Protein AF-A0AAW9I9M2-F1 (afdb_monomer)

Nearest PDB structures (foldseek):
  7rj5-assembly1_D  TM=4.625E-01  e=5.401E+00  Escherichia coli
  3q5m-assembly1_A  TM=5.821E-01  e=8.802E+00  Escherichia coli K-12

Secondary structure (DSSP, 8-state):
---HHHHHHHHGGGGEEEEEE-TTSS--BTTBPPPTT-EEEEEEHHHHHHHHHTS-HHHHT-HHHHHHHHHHHHHH-TT-TTHHHHHHHHHHHHHHHT--HHHHHHHHHHHHHHTT----

Organism: Clostridium perfringens (NCBI:txid1502)

Foldseek 3Di:
DCDPVLVVLVVVCVQKDWDWAAQPDPDDQVQDGADNVTDTFIAGPVLCVVLVVVVVVVPSPPLVRSLVRLLSCCVNPVPDPCNVVSVSSNVSVCVPVVDDSVVVVVVVVVVCVVVVVDDD

Mean predicted aligned error: 8.93 Å

Sequence (120 aa):
MKFKIDKYLLKKTEELAFITVKKDGDFHLEGYEIPKEGLNVPIKNEVLVKGIKEKTAQEGLNSMSIADAMIYIIGIDPEFKYNPEYKKFLSSIEKKVNFNVRSYAGYMSRKYFELGEYTD

Structure (mmCIF, N/CA/C/O backbone):
data_AF-A0AAW9I9M2-F1
#
_entry.id   AF-A0AAW9I9M2-F1
#
loop_
_atom_site.group_PDB
_atom_site.id
_atom_site.type_symbol
_atom_site.label_atom_id
_atom_site.label_alt_id
_atom_site.label_comp_id
_atom_site.label_asym_id
_atom_site.label_entity_id
_atom_site.label_seq_id
_atom_site.pdbx_PDB_ins_code
_atom_site.Cartn_x
_atom_site.Cartn_y
_atom_site.Cartn_z
_atom_site.occupancy
_atom_site.B_iso_or_equiv
_atom_site.auth_seq_id
_atom_site.auth_comp_id
_atom_site.auth_asym_id
_atom_site.auth_atom_id
_atom_site.pdbx_PDB_model_num
ATOM 1 N N . MET A 1 1 ? 3.443 -16.622 -15.530 1.00 44.88 1 MET A N 1
ATOM 2 C CA . MET A 1 1 ? 4.821 -16.356 -16.010 1.00 44.88 1 MET A CA 1
ATOM 3 C C . MET A 1 1 ? 5.447 -15.388 -15.027 1.00 44.88 1 MET A C 1
ATOM 5 O O . MET A 1 1 ? 4.823 -14.368 -14.798 1.00 44.88 1 MET A O 1
ATOM 9 N N . LYS A 1 2 ? 6.604 -15.708 -14.429 1.00 55.94 2 LYS A N 1
ATOM 10 C CA . LYS A 1 2 ? 7.379 -14.729 -13.649 1.00 55.94 2 LYS A CA 1
ATOM 11 C C . LYS A 1 2 ? 8.287 -13.977 -14.616 1.00 55.94 2 LYS A C 1
ATOM 13 O O . LYS A 1 2 ? 9.294 -14.525 -15.066 1.00 55.94 2 LYS A O 1
ATOM 18 N N . PHE A 1 3 ? 7.884 -12.782 -15.016 1.00 67.94 3 PHE A N 1
ATOM 19 C CA . PHE A 1 3 ? 8.680 -11.919 -15.878 1.00 67.94 3 PHE A CA 1
ATOM 20 C C . PHE A 1 3 ? 9.863 -11.343 -15.084 1.00 67.94 3 PHE A C 1
ATOM 22 O O . PHE A 1 3 ? 9.820 -11.231 -13.860 1.00 67.94 3 PHE A O 1
ATOM 29 N N . LYS A 1 4 ? 10.952 -10.957 -15.767 1.00 68.50 4 LYS A N 1
ATOM 30 C CA . LYS A 1 4 ? 12.108 -10.311 -15.105 1.00 68.50 4 LYS A CA 1
ATOM 31 C C . LYS A 1 4 ? 11.708 -9.024 -14.370 1.00 68.50 4 LYS A C 1
ATOM 33 O O . LYS A 1 4 ? 12.328 -8.692 -13.362 1.00 68.50 4 LYS A O 1
ATOM 38 N N . ILE A 1 5 ? 10.662 -8.352 -14.856 1.00 72.44 5 ILE A N 1
ATOM 39 C CA . ILE A 1 5 ? 10.113 -7.140 -14.251 1.00 72.44 5 ILE A CA 1
ATOM 40 C C . ILE A 1 5 ? 9.473 -7.414 -12.887 1.00 72.44 5 ILE A C 1
ATOM 42 O O . ILE A 1 5 ? 9.651 -6.613 -11.980 1.00 72.44 5 ILE A O 1
ATOM 46 N N . ASP A 1 6 ? 8.864 -8.584 -12.678 1.00 70.62 6 ASP A N 1
ATOM 47 C CA . ASP A 1 6 ? 8.226 -8.941 -11.403 1.00 70.62 6 ASP A CA 1
ATOM 48 C C . ASP A 1 6 ? 9.251 -8.961 -10.265 1.00 70.62 6 ASP A C 1
ATOM 50 O O . ASP A 1 6 ? 8.993 -8.473 -9.170 1.00 70.62 6 ASP A O 1
ATOM 54 N N . LYS A 1 7 ? 10.466 -9.465 -10.532 1.00 74.44 7 LYS A N 1
ATOM 55 C CA . LYS A 1 7 ? 11.564 -9.467 -9.552 1.00 74.44 7 LYS A CA 1
ATOM 56 C C . LYS A 1 7 ? 12.023 -8.049 -9.199 1.00 74.44 7 LYS A C 1
ATOM 58 O O . LYS A 1 7 ? 12.485 -7.826 -8.085 1.00 74.44 7 LYS A O 1
ATOM 63 N N . TYR A 1 8 ? 11.936 -7.116 -10.143 1.00 75.75 8 TYR A N 1
ATOM 64 C CA . TYR A 1 8 ? 12.272 -5.713 -9.919 1.00 75.75 8 TYR A CA 1
ATOM 65 C C . TYR A 1 8 ? 11.164 -4.994 -9.142 1.00 75.75 8 TYR A C 1
ATOM 67 O O . TYR A 1 8 ? 11.448 -4.334 -8.147 1.00 75.75 8 TYR A O 1
ATOM 75 N N . LEU A 1 9 ? 9.903 -5.198 -9.529 1.00 76.75 9 LEU A N 1
ATOM 76 C CA . LEU A 1 9 ? 8.738 -4.662 -8.825 1.00 76.75 9 LEU A CA 1
ATOM 77 C C . LEU A 1 9 ? 8.688 -5.164 -7.379 1.00 76.75 9 LEU A C 1
ATOM 79 O O . LEU A 1 9 ? 8.493 -4.372 -6.465 1.00 76.75 9 LEU A O 1
ATOM 83 N N . LEU A 1 10 ? 8.975 -6.446 -7.143 1.00 79.19 10 LEU A N 1
ATOM 84 C CA . LEU A 1 10 ? 9.048 -7.013 -5.795 1.00 79.19 10 LEU A CA 1
ATOM 85 C C . LEU A 1 10 ? 10.072 -6.303 -4.900 1.00 79.19 10 LEU A C 1
ATOM 87 O O . LEU A 1 10 ? 9.808 -6.150 -3.713 1.00 79.19 10 LEU A O 1
ATOM 91 N N . LYS A 1 11 ? 11.196 -5.803 -5.430 1.00 80.56 11 LYS A N 1
ATOM 92 C CA . LYS A 1 11 ? 12.153 -5.025 -4.620 1.00 80.56 11 LYS A CA 1
ATOM 93 C C . LYS A 1 11 ? 11.560 -3.715 -4.110 1.00 80.56 11 LYS A C 1
ATOM 95 O O . LYS A 1 11 ? 11.887 -3.296 -3.009 1.00 80.56 11 LYS A O 1
ATOM 100 N N . LYS A 1 12 ? 10.637 -3.100 -4.855 1.00 78.12 12 LYS A N 1
ATOM 101 C CA . LYS A 1 12 ? 9.930 -1.890 -4.406 1.00 78.12 12 LYS A CA 1
ATOM 102 C C . LYS A 1 12 ? 9.023 -2.148 -3.195 1.00 78.12 12 LYS A C 1
ATOM 104 O O . LYS A 1 12 ? 8.626 -1.202 -2.523 1.00 78.12 12 LYS A O 1
ATOM 109 N N . THR A 1 13 ? 8.728 -3.410 -2.863 1.00 78.94 13 THR A N 1
ATOM 110 C CA . THR A 1 13 ? 8.039 -3.741 -1.604 1.00 78.94 13 THR A CA 1
ATOM 111 C C . THR A 1 13 ? 8.912 -3.531 -0.364 1.00 78.94 13 THR A C 1
ATOM 113 O O . THR A 1 13 ? 8.358 -3.354 0.714 1.00 78.94 13 THR A O 1
ATOM 116 N N . GLU A 1 14 ? 10.245 -3.474 -0.494 1.00 80.44 14 GLU A N 1
ATOM 117 C CA . GLU A 1 14 ? 11.165 -3.195 0.627 1.00 80.44 14 GLU A CA 1
ATOM 118 C C . GLU A 1 14 ? 10.975 -1.774 1.199 1.00 80.44 14 GLU A C 1
ATOM 120 O O . GLU A 1 14 ? 11.305 -1.502 2.354 1.00 80.44 14 GLU A O 1
ATOM 125 N N . GLU A 1 15 ? 10.382 -0.869 0.417 1.00 79.88 15 GLU A N 1
ATOM 126 C CA . GLU A 1 15 ? 10.054 0.505 0.817 1.00 79.88 15 GLU A CA 1
ATOM 127 C C . GLU A 1 15 ? 8.720 0.610 1.581 1.00 79.88 15 GLU A C 1
ATOM 129 O O . GLU A 1 15 ? 8.324 1.699 2.020 1.00 79.88 15 GLU A O 1
ATOM 134 N N . LEU A 1 16 ? 8.018 -0.516 1.744 1.00 84.00 16 LEU A N 1
ATOM 135 C CA . LEU A 1 16 ? 6.756 -0.613 2.463 1.00 84.00 16 LEU A CA 1
ATOM 136 C C . LEU A 1 16 ? 6.954 -1.289 3.819 1.00 84.00 16 LEU A C 1
ATOM 138 O O . LEU A 1 16 ? 7.513 -2.380 3.926 1.00 84.00 16 LEU A O 1
ATOM 142 N N . ALA A 1 17 ? 6.383 -0.682 4.849 1.00 82.38 17 ALA A N 1
ATOM 143 C CA . ALA A 1 17 ? 6.117 -1.338 6.115 1.00 82.38 17 ALA A CA 1
ATOM 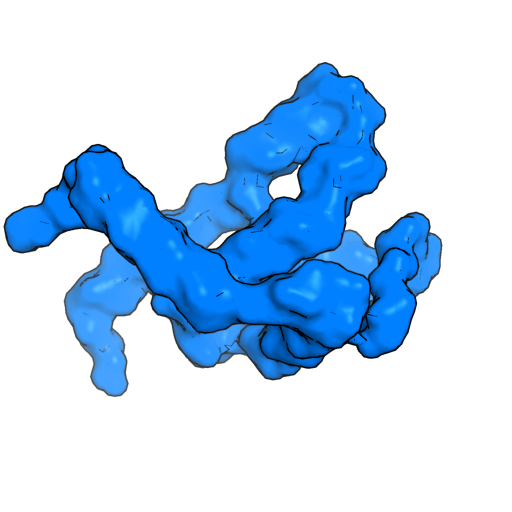144 C C . ALA A 1 17 ? 4.666 -1.826 6.138 1.00 82.38 17 ALA A C 1
ATOM 146 O O . ALA A 1 17 ? 3.780 -1.238 5.519 1.00 82.38 17 ALA A O 1
ATOM 147 N N . PHE A 1 18 ? 4.408 -2.892 6.889 1.00 83.12 18 PHE A N 1
ATOM 148 C CA . PHE A 1 18 ? 3.055 -3.365 7.155 1.00 83.12 18 PHE A CA 1
ATOM 149 C C . PHE A 1 18 ? 2.733 -3.151 8.625 1.00 83.12 18 PHE A C 1
ATOM 151 O O . PHE A 1 18 ? 3.518 -3.520 9.499 1.00 83.12 18 PHE A O 1
ATOM 158 N N . ILE A 1 19 ? 1.564 -2.577 8.889 1.00 79.25 19 ILE A N 1
ATOM 159 C CA . ILE A 1 19 ? 1.041 -2.397 10.241 1.00 79.25 19 ILE A CA 1
ATOM 160 C C . ILE A 1 19 ? -0.258 -3.180 10.381 1.00 79.25 19 ILE A C 1
ATOM 162 O O . ILE A 1 19 ? -1.078 -3.222 9.465 1.00 79.25 19 ILE A O 1
ATOM 166 N N . THR A 1 20 ? -0.453 -3.817 11.530 1.00 77.62 20 THR A N 1
ATOM 167 C CA . THR A 1 20 ? -1.694 -4.536 11.820 1.00 77.62 20 THR A CA 1
ATOM 168 C C . THR A 1 20 ? -2.693 -3.581 12.456 1.00 77.62 20 THR A C 1
ATOM 170 O O . THR A 1 20 ? -2.512 -3.146 13.594 1.00 77.62 20 THR A O 1
ATOM 173 N N . VAL A 1 21 ? -3.771 -3.282 11.739 1.00 74.06 21 VAL A N 1
ATOM 174 C CA . VAL A 1 21 ? -4.910 -2.530 12.265 1.00 74.06 21 VAL A CA 1
ATOM 175 C C . VAL A 1 21 ? -5.882 -3.527 12.884 1.00 74.06 21 VAL A C 1
ATOM 177 O O . VAL A 1 21 ? -6.433 -4.388 12.197 1.00 74.06 21 VAL A O 1
ATOM 180 N N . LYS A 1 22 ? -6.063 -3.445 14.203 1.00 71.62 22 LYS A N 1
ATOM 181 C CA . LYS A 1 22 ? -7.029 -4.271 14.939 1.00 71.62 22 LYS A CA 1
ATOM 182 C C . LYS A 1 22 ? -8.426 -3.659 14.847 1.00 71.62 22 LYS A C 1
ATOM 184 O O . LYS A 1 22 ? -8.556 -2.445 14.741 1.00 71.62 22 LYS A O 1
ATOM 189 N N . LYS A 1 23 ? -9.458 -4.503 14.943 1.00 64.06 23 LYS A N 1
ATOM 190 C CA . LYS A 1 23 ? -10.869 -4.082 14.926 1.00 64.06 23 LYS A CA 1
ATOM 191 C C . LYS A 1 23 ? -11.222 -3.102 16.057 1.00 64.06 23 LYS A C 1
ATOM 193 O O . LYS A 1 23 ? -12.030 -2.218 15.830 1.00 64.06 23 LYS A O 1
ATOM 198 N N . ASP A 1 24 ? -10.584 -3.233 17.221 1.00 59.41 24 ASP A N 1
ATOM 199 C CA . ASP A 1 24 ? -10.762 -2.330 18.373 1.00 59.41 24 ASP A CA 1
ATOM 200 C C . ASP A 1 24 ? -9.857 -1.080 18.327 1.00 59.41 24 ASP A C 1
ATOM 202 O O . ASP A 1 24 ? -9.692 -0.391 19.331 1.00 59.41 24 ASP A O 1
ATOM 206 N N . GLY A 1 25 ? -9.190 -0.818 17.199 1.00 60.78 25 GLY A N 1
ATOM 207 C CA . GLY A 1 25 ? -8.407 0.403 17.017 1.00 60.78 25 GLY A CA 1
ATOM 208 C C . GLY A 1 25 ? -9.285 1.602 16.652 1.00 60.78 25 GLY A C 1
ATOM 209 O O . GLY A 1 25 ? -10.369 1.439 16.110 1.00 60.78 25 GLY A O 1
ATOM 210 N N . ASP A 1 26 ? -8.763 2.816 16.841 1.00 53.97 26 ASP A N 1
ATOM 211 C CA . ASP A 1 26 ? -9.392 4.099 16.453 1.00 53.97 26 ASP A CA 1
ATOM 212 C C . ASP A 1 26 ? -9.627 4.275 14.932 1.00 53.97 26 ASP A C 1
ATOM 214 O O . ASP A 1 26 ? -10.020 5.338 14.453 1.00 53.97 26 ASP A O 1
ATOM 218 N N . PHE A 1 27 ? -9.361 3.244 14.128 1.00 60.28 27 PHE A N 1
ATOM 219 C CA . PHE A 1 27 ? -9.448 3.309 12.678 1.00 60.28 27 PHE A CA 1
ATOM 220 C C . PHE A 1 27 ? -10.856 2.934 12.202 1.00 60.28 27 PHE A C 1
ATOM 222 O O . PHE A 1 27 ? -11.143 1.781 11.880 1.00 60.28 27 PHE A O 1
ATOM 229 N N . HIS A 1 28 ? -11.738 3.930 12.134 1.00 56.59 28 HIS A N 1
ATOM 230 C CA . HIS A 1 28 ? -13.086 3.775 11.594 1.00 56.59 28 HIS A CA 1
ATOM 231 C C . HIS A 1 28 ? -13.191 4.360 10.183 1.00 56.59 28 HIS A C 1
ATOM 233 O O . HIS A 1 28 ? -13.163 5.575 9.989 1.00 56.59 28 HIS A O 1
ATOM 239 N N . LEU A 1 29 ? -13.371 3.489 9.187 1.00 62.56 29 LEU A N 1
ATOM 240 C CA . LEU A 1 29 ? -13.765 3.900 7.844 1.00 62.56 29 LEU A CA 1
ATOM 241 C C . LEU A 1 29 ? -15.251 3.589 7.645 1.00 62.56 29 LEU A C 1
ATOM 243 O O . LEU A 1 29 ? -15.658 2.431 7.607 1.00 62.56 29 LEU A O 1
ATOM 247 N N . GLU A 1 30 ? -16.076 4.627 7.519 1.00 55.75 30 GLU A N 1
ATOM 248 C CA . GLU A 1 30 ? -17.507 4.460 7.238 1.00 55.75 30 GLU A CA 1
ATOM 249 C C . GL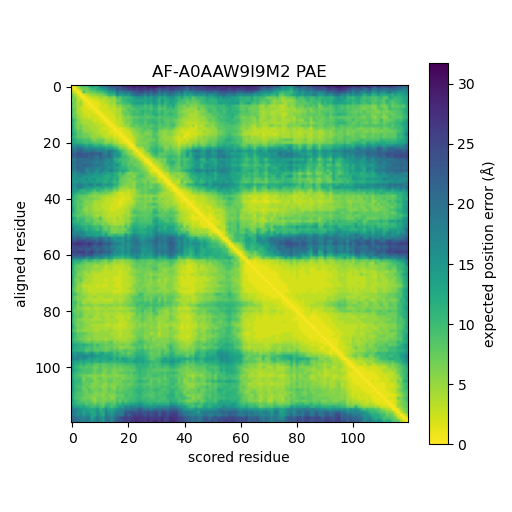U A 1 30 ? -17.716 3.624 5.966 1.00 55.75 30 GLU A C 1
ATOM 251 O O . GLU A 1 30 ? -17.229 3.973 4.889 1.00 55.75 30 GLU A O 1
ATOM 256 N N . GLY A 1 31 ? -18.431 2.504 6.097 1.00 60.22 31 GLY A N 1
ATOM 257 C CA . GLY A 1 31 ? -18.670 1.564 4.999 1.00 60.22 31 GLY A CA 1
ATOM 258 C C . GLY A 1 31 ? -17.586 0.496 4.805 1.00 60.22 31 GLY A C 1
ATOM 259 O O . GLY A 1 31 ? -17.622 -0.211 3.796 1.00 60.22 31 GLY A O 1
ATOM 260 N N . TYR A 1 32 ? -16.633 0.352 5.730 1.00 67.69 32 TYR A N 1
ATOM 261 C CA . TYR A 1 32 ? -15.693 -0.771 5.758 1.00 67.69 32 TYR A CA 1
ATOM 262 C C . TYR A 1 32 ? -15.492 -1.279 7.191 1.00 67.69 32 TYR A C 1
ATOM 264 O O . TYR A 1 32 ? -15.033 -0.548 8.064 1.00 67.69 32 TYR A O 1
ATOM 272 N N . GLU A 1 33 ? -15.816 -2.550 7.433 1.00 66.56 33 GLU A N 1
ATOM 273 C CA . GLU A 1 33 ? -15.538 -3.200 8.714 1.00 66.56 33 GLU A CA 1
ATOM 274 C C . GLU A 1 33 ? -14.218 -3.965 8.660 1.00 66.56 33 GLU A C 1
ATOM 276 O O . GLU A 1 33 ? -14.026 -4.841 7.816 1.00 66.56 33 GLU A O 1
ATOM 281 N N . ILE A 1 34 ? -13.329 -3.678 9.613 1.00 70.88 34 ILE A N 1
ATOM 282 C CA . ILE A 1 34 ? -12.084 -4.428 9.777 1.00 70.88 34 ILE A CA 1
ATOM 283 C C . ILE A 1 34 ? -12.422 -5.869 10.216 1.00 70.88 34 ILE A C 1
ATOM 285 O O . ILE A 1 34 ? -13.237 -6.061 11.134 1.00 70.88 34 ILE A O 1
ATOM 289 N N . PRO A 1 35 ? -11.791 -6.897 9.613 1.00 69.94 35 PRO A N 1
ATOM 290 C CA . PRO A 1 35 ? -11.937 -8.286 10.040 1.00 69.94 35 PRO A CA 1
ATOM 291 C C . PRO A 1 35 ? -11.595 -8.474 11.525 1.00 69.94 35 PRO A C 1
ATOM 293 O O . PRO A 1 35 ? -10.726 -7.793 12.064 1.00 69.94 35 PRO A O 1
ATOM 296 N N . LYS A 1 36 ? -12.229 -9.447 12.196 1.00 67.19 36 LYS A N 1
ATOM 297 C CA . LYS A 1 36 ? -11.972 -9.732 13.625 1.00 67.19 36 LYS A CA 1
ATOM 298 C C . LYS A 1 36 ? -10.502 -10.056 13.927 1.00 67.19 36 LYS A C 1
ATOM 300 O O . LYS A 1 36 ? -10.028 -9.743 15.010 1.00 67.19 36 LYS A O 1
ATOM 305 N N . GLU A 1 37 ? -9.789 -10.643 12.970 1.00 70.31 37 GLU A N 1
ATOM 306 C CA . GLU A 1 37 ? -8.364 -10.985 13.094 1.00 70.31 37 GLU A CA 1
ATOM 307 C C . GLU A 1 37 ? -7.426 -9.781 12.879 1.00 70.31 37 GLU A C 1
ATOM 309 O O . GLU A 1 37 ? -6.215 -9.890 13.056 1.00 70.31 37 GLU A O 1
ATOM 314 N N . GLY A 1 38 ? -7.983 -8.614 12.538 1.00 73.44 38 GLY A N 1
ATOM 315 C CA . GLY A 1 38 ? -7.236 -7.439 12.112 1.00 73.44 38 GLY A CA 1
ATOM 316 C C . GLY A 1 38 ? -6.868 -7.484 10.629 1.00 73.44 38 GLY A C 1
ATOM 317 O O . GLY A 1 38 ? -6.891 -8.529 9.978 1.00 73.44 38 GLY A O 1
ATOM 318 N N . LEU A 1 39 ? -6.538 -6.318 10.081 1.00 80.12 39 LEU A N 1
ATOM 319 C CA . LEU A 1 39 ? -6.073 -6.160 8.708 1.00 80.12 39 LEU A CA 1
ATOM 320 C C . LEU A 1 39 ? -4.636 -5.651 8.729 1.00 80.12 39 LEU A C 1
ATOM 322 O O . LEU A 1 39 ? -4.344 -4.610 9.315 1.00 80.12 39 LEU A O 1
ATOM 326 N N . ASN A 1 40 ? -3.736 -6.370 8.066 1.00 82.94 40 ASN A N 1
ATOM 327 C CA . ASN A 1 40 ? -2.422 -5.820 7.759 1.00 82.94 40 ASN A CA 1
ATOM 328 C C . ASN A 1 40 ? -2.594 -4.803 6.644 1.00 82.94 40 ASN A C 1
ATOM 330 O O . ASN A 1 40 ? -3.083 -5.167 5.583 1.00 82.94 40 ASN A O 1
ATOM 334 N N . VAL A 1 41 ? -2.214 -3.554 6.882 1.00 83.75 41 VAL A N 1
ATOM 335 C CA . VAL A 1 41 ? -2.259 -2.494 5.877 1.00 83.75 41 VAL A CA 1
ATOM 336 C C . VAL A 1 41 ? -0.837 -2.041 5.552 1.00 83.75 41 VAL A C 1
ATOM 338 O O . VAL A 1 41 ? -0.005 -1.938 6.460 1.00 83.75 41 VAL A O 1
ATOM 341 N N . PRO A 1 42 ? -0.521 -1.808 4.269 1.00 86.50 42 PRO A N 1
ATOM 342 C CA . PRO A 1 42 ? 0.776 -1.291 3.877 1.00 86.50 42 PRO A CA 1
ATOM 343 C C . PRO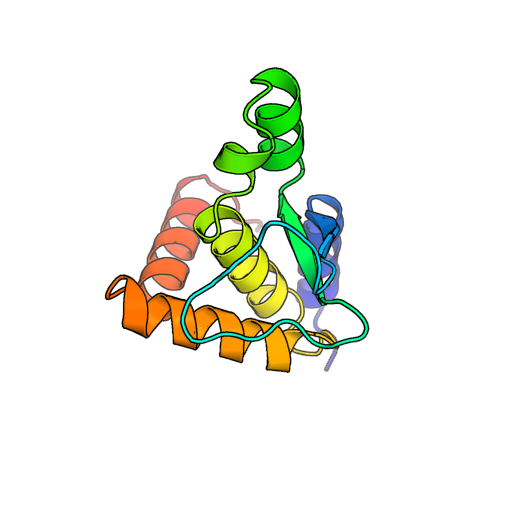 A 1 42 ? 0.852 0.213 4.170 1.00 86.50 42 PRO A C 1
ATOM 345 O O . PRO A 1 42 ? -0.140 0.936 4.070 1.00 86.50 42 PRO A O 1
ATOM 348 N N . ILE A 1 43 ? 2.050 0.689 4.482 1.00 83.94 43 ILE A N 1
ATOM 349 C CA . ILE A 1 43 ? 2.397 2.104 4.579 1.00 83.94 43 ILE A CA 1
ATOM 350 C C . ILE A 1 43 ? 3.797 2.321 4.008 1.00 83.94 43 ILE A C 1
ATOM 352 O O . ILE A 1 43 ? 4.698 1.512 4.215 1.00 83.94 43 ILE A O 1
ATOM 356 N N . LYS A 1 44 ? 4.001 3.428 3.293 1.00 82.44 44 LYS A N 1
ATOM 357 C CA . LYS A 1 44 ? 5.337 3.822 2.828 1.00 82.44 44 LYS A CA 1
ATOM 358 C C . LYS A 1 44 ? 6.211 4.200 4.023 1.00 82.44 44 LYS A C 1
ATOM 360 O O . LYS A 1 44 ? 5.783 4.988 4.871 1.00 82.44 44 LYS A O 1
ATOM 365 N N . ASN A 1 45 ? 7.445 3.701 4.058 1.00 81.62 45 ASN A N 1
ATOM 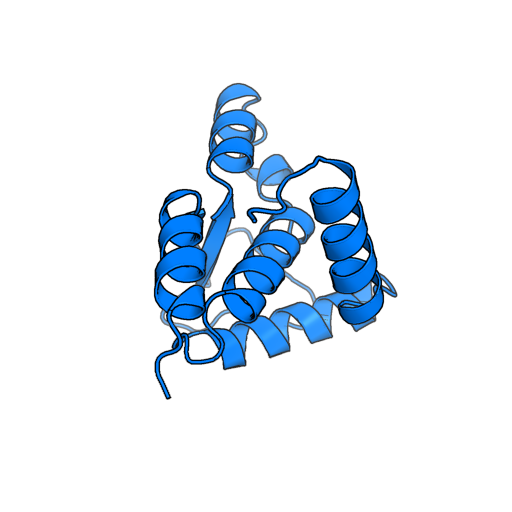366 C CA . ASN A 1 45 ? 8.386 3.962 5.154 1.00 81.62 45 ASN A CA 1
ATOM 367 C C . ASN A 1 45 ? 8.572 5.464 5.418 1.00 81.62 45 ASN A C 1
ATOM 369 O O . ASN A 1 45 ? 8.598 5.901 6.566 1.00 81.62 45 ASN A O 1
ATOM 373 N N . GLU A 1 46 ? 8.617 6.278 4.363 1.00 78.25 46 GLU A N 1
ATOM 374 C CA . GLU A 1 46 ? 8.733 7.735 4.478 1.00 78.25 46 GLU A CA 1
ATOM 375 C C . GLU A 1 46 ? 7.558 8.376 5.227 1.00 78.25 46 GLU A C 1
ATOM 377 O O . GLU A 1 46 ? 7.754 9.277 6.045 1.00 78.25 46 GLU A O 1
ATOM 382 N N . VAL A 1 47 ? 6.334 7.906 4.963 1.00 74.88 47 VAL A N 1
ATOM 383 C CA . VAL A 1 47 ? 5.113 8.412 5.605 1.00 74.88 47 VAL A CA 1
ATOM 384 C C . VAL A 1 47 ? 5.078 7.983 7.066 1.00 74.88 47 VAL A C 1
ATOM 386 O O . VAL A 1 47 ? 4.759 8.794 7.934 1.00 74.88 47 VAL A O 1
ATOM 389 N N . LEU A 1 48 ? 5.485 6.744 7.354 1.00 73.62 48 LEU A N 1
ATOM 390 C CA . LEU A 1 48 ? 5.603 6.240 8.720 1.00 73.62 48 LEU A CA 1
ATOM 391 C C . LEU A 1 48 ? 6.594 7.079 9.544 1.00 73.62 48 LEU A C 1
ATOM 393 O O . LEU A 1 48 ? 6.269 7.524 10.644 1.00 73.62 48 LEU A O 1
ATOM 397 N N . VAL A 1 49 ? 7.783 7.353 8.999 1.00 74.44 49 VAL A N 1
ATOM 398 C CA . VAL A 1 49 ? 8.806 8.170 9.673 1.00 74.44 49 VAL A CA 1
ATOM 399 C C . VAL A 1 49 ? 8.314 9.601 9.909 1.00 74.44 49 VAL A C 1
ATOM 401 O O . VAL A 1 49 ? 8.563 10.155 10.981 1.00 74.44 49 VAL A O 1
ATOM 404 N N . LYS A 1 50 ? 7.601 10.200 8.946 1.00 72.62 50 LYS A N 1
ATOM 405 C CA . LYS A 1 50 ? 6.998 11.534 9.107 1.00 72.62 50 LYS A CA 1
ATOM 406 C C . LYS A 1 50 ? 5.936 11.550 10.208 1.00 72.62 50 LYS A C 1
ATOM 408 O O . LYS A 1 50 ? 6.029 12.382 11.105 1.00 72.62 50 LYS A O 1
ATOM 413 N N . GLY A 1 51 ? 5.015 10.584 10.214 1.00 65.31 51 GLY A N 1
ATOM 414 C CA . GLY A 1 51 ? 3.970 10.482 11.239 1.00 65.31 51 GLY A CA 1
ATOM 415 C C . GLY A 1 51 ? 4.518 10.295 12.660 1.00 65.31 51 GLY A C 1
ATOM 416 O O . GLY A 1 51 ? 3.981 10.861 13.609 1.00 65.31 51 GLY A O 1
ATOM 417 N N . ILE A 1 52 ? 5.626 9.560 12.818 1.00 67.69 52 ILE A N 1
ATOM 418 C CA . ILE A 1 52 ? 6.316 9.418 14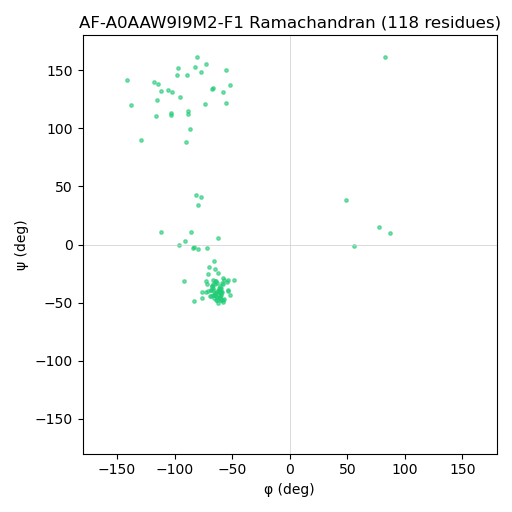.114 1.00 67.69 52 ILE A CA 1
ATOM 419 C C . ILE A 1 52 ? 6.964 10.743 14.540 1.00 67.69 52 ILE A C 1
ATOM 421 O O . ILE A 1 52 ? 6.862 11.136 15.703 1.00 67.69 52 ILE A O 1
ATOM 425 N N . LYS A 1 53 ? 7.631 11.441 13.611 1.00 63.66 53 LYS A N 1
ATOM 426 C CA . LYS A 1 53 ? 8.325 12.707 13.896 1.00 63.66 53 LYS A CA 1
ATOM 427 C C . LYS A 1 53 ? 7.368 13.837 14.267 1.00 63.66 53 LYS A C 1
ATOM 429 O O . LYS A 1 53 ? 7.694 14.630 15.145 1.00 63.66 53 LYS A O 1
ATOM 434 N N . GLU A 1 54 ? 6.204 13.899 13.633 1.00 64.44 54 GLU A N 1
ATOM 435 C CA . GLU A 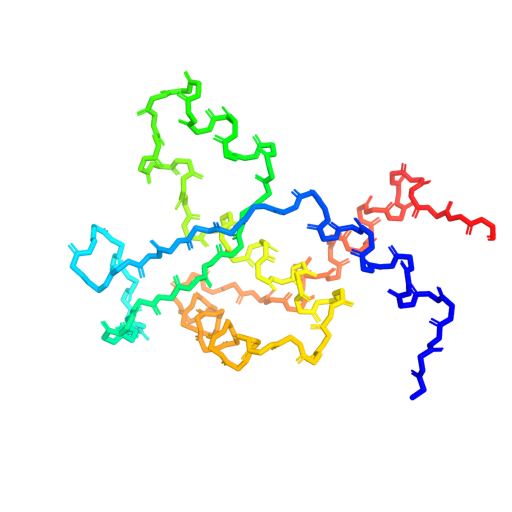1 54 ? 5.234 14.977 13.842 1.00 64.44 54 GLU A CA 1
ATOM 436 C C . GLU A 1 54 ? 4.323 14.750 15.065 1.00 64.44 54 GLU A C 1
ATOM 438 O O . GLU A 1 54 ? 3.529 15.623 15.402 1.00 64.44 54 GLU A O 1
ATOM 443 N N . LYS A 1 55 ? 4.440 13.608 15.772 1.00 55.94 55 LYS A N 1
ATOM 444 C CA . LYS A 1 55 ? 3.547 13.159 16.872 1.00 55.94 55 LYS A CA 1
ATOM 445 C C . LYS A 1 55 ? 2.056 13.075 16.505 1.00 55.94 55 LYS A C 1
ATOM 447 O O . LYS A 1 55 ? 1.259 12.593 17.303 1.00 55.94 55 LYS A O 1
ATOM 452 N N . THR A 1 56 ? 1.691 13.427 15.282 1.00 52.38 56 THR A N 1
ATOM 453 C CA . THR A 1 56 ? 0.408 13.209 14.619 1.00 52.38 56 THR A CA 1
ATOM 454 C C . THR A 1 56 ? 0.336 11.797 14.046 1.00 52.38 56 THR A C 1
ATOM 456 O O . THR A 1 56 ? -0.141 11.592 12.937 1.00 52.38 56 THR A O 1
ATOM 459 N N . ALA A 1 57 ? 0.793 10.778 14.783 1.00 49.31 57 ALA A N 1
ATOM 460 C CA . ALA A 1 57 ? 0.751 9.393 14.309 1.00 49.31 57 ALA A CA 1
ATOM 461 C C . ALA A 1 57 ? -0.673 8.980 13.886 1.00 49.31 57 ALA A C 1
ATOM 463 O O . ALA A 1 57 ? -0.825 8.239 12.924 1.00 49.31 57 ALA A O 1
ATOM 464 N N . GLN A 1 58 ? -1.707 9.526 14.537 1.00 48.31 58 GLN A N 1
ATOM 465 C CA . GLN A 1 58 ? -3.113 9.320 14.174 1.00 48.31 58 GLN A CA 1
ATOM 466 C C . GLN A 1 58 ? -3.546 10.045 12.883 1.00 48.31 58 GLN A C 1
ATOM 468 O O . GLN A 1 58 ? -4.341 9.486 12.134 1.00 48.31 58 GLN A O 1
ATOM 473 N N . GLU A 1 59 ? -3.016 11.234 12.571 1.00 44.50 59 GLU A N 1
ATOM 474 C CA . GLU A 1 59 ? -3.381 11.990 11.354 1.00 44.50 59 GLU A CA 1
ATOM 475 C C . GLU A 1 59 ? -2.466 11.675 10.156 1.00 44.50 59 GLU A C 1
ATOM 477 O O . GLU A 1 59 ? -2.917 11.677 9.015 1.00 44.50 59 GLU A O 1
ATOM 482 N N . GLY A 1 60 ? -1.190 11.346 10.388 1.00 41.22 60 GLY A N 1
ATOM 483 C CA . GLY A 1 60 ? -0.229 10.912 9.365 1.00 41.22 60 GLY A CA 1
ATOM 484 C C . GLY A 1 60 ? -0.517 9.504 8.828 1.00 41.22 60 GLY A C 1
ATOM 485 O O . GLY A 1 60 ? -0.239 9.212 7.662 1.00 41.22 60 GLY A O 1
ATOM 486 N N . LEU A 1 61 ? -1.180 8.666 9.637 1.00 57.25 61 LEU A N 1
ATOM 487 C CA . LEU A 1 61 ? -1.832 7.412 9.233 1.00 57.25 61 LEU A CA 1
ATOM 488 C C . LEU A 1 61 ? -3.206 7.654 8.579 1.00 57.25 61 LEU A C 1
ATOM 490 O O . LEU A 1 61 ? -4.131 6.855 8.721 1.00 57.25 61 LEU A O 1
ATOM 494 N N . ASN A 1 62 ? -3.351 8.761 7.847 1.00 66.62 62 ASN A N 1
ATOM 495 C CA . ASN A 1 62 ? -4.551 9.066 7.081 1.00 66.62 62 ASN A CA 1
ATOM 496 C C . ASN A 1 62 ? -4.922 7.871 6.183 1.00 66.62 62 ASN A C 1
ATOM 498 O O . ASN A 1 62 ? -4.067 7.286 5.510 1.00 66.62 62 ASN A O 1
ATOM 502 N N . SER A 1 63 ? -6.216 7.553 6.123 1.00 71.31 63 SER A N 1
ATOM 503 C CA . SER A 1 63 ? -6.792 6.560 5.207 1.00 71.31 63 SER A CA 1
ATOM 504 C C . SER A 1 63 ? -6.315 6.746 3.760 1.00 71.31 63 SER A C 1
ATOM 506 O O . SER A 1 63 ? -6.161 5.764 3.041 1.00 71.31 63 SER A O 1
ATOM 508 N N . MET A 1 64 ? -6.012 7.986 3.352 1.00 76.38 64 MET A N 1
ATOM 509 C CA . MET A 1 64 ? -5.439 8.311 2.040 1.00 76.38 64 MET A CA 1
ATOM 510 C C . MET A 1 64 ? -4.022 7.743 1.835 1.00 76.38 64 MET A C 1
ATOM 512 O O . MET A 1 64 ? -3.727 7.198 0.775 1.00 76.38 64 MET A O 1
ATOM 516 N N . SER A 1 65 ? -3.149 7.836 2.842 1.00 78.19 65 SER A N 1
ATOM 517 C CA . SER A 1 65 ? -1.779 7.301 2.789 1.00 78.19 65 SER A CA 1
ATOM 518 C C . SER A 1 65 ? -1.779 5.775 2.723 1.00 78.19 65 SER A C 1
ATOM 520 O O . SER A 1 65 ? -0.993 5.168 1.995 1.00 78.19 65 SER A O 1
ATOM 522 N N . ILE A 1 66 ? -2.695 5.157 3.471 1.00 81.19 66 ILE A N 1
ATOM 523 C CA . ILE A 1 66 ? -2.920 3.711 3.444 1.00 81.19 66 ILE A CA 1
ATOM 524 C C . ILE A 1 66 ? -3.479 3.292 2.077 1.00 81.19 66 ILE A C 1
ATOM 526 O O . ILE A 1 66 ? -3.008 2.318 1.496 1.00 81.19 66 ILE A O 1
ATOM 530 N N . ALA A 1 67 ? -4.430 4.050 1.524 1.00 83.06 67 ALA A N 1
ATOM 531 C CA . ALA A 1 67 ? -4.975 3.805 0.192 1.00 83.06 67 ALA A CA 1
ATOM 532 C C . ALA A 1 67 ? -3.897 3.887 -0.902 1.00 83.06 67 ALA A C 1
ATOM 534 O O . ALA A 1 67 ? -3.829 2.997 -1.746 1.00 83.06 67 ALA A O 1
ATOM 535 N N . ASP A 1 68 ? -3.019 4.894 -0.868 1.00 84.69 68 ASP A N 1
ATOM 536 C CA . ASP A 1 68 ? -1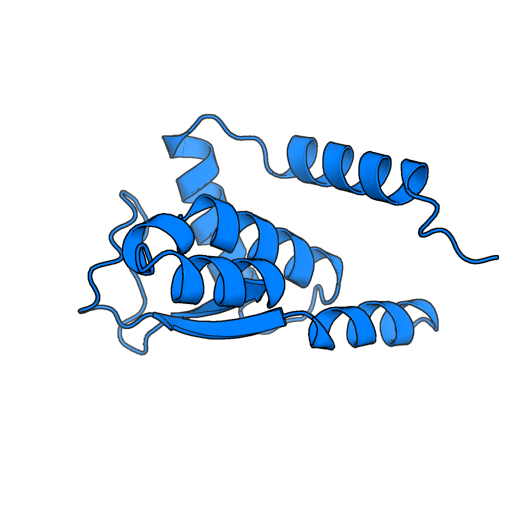.882 5.013 -1.793 1.00 84.69 68 ASP A CA 1
ATOM 537 C C . ASP A 1 68 ? -0.959 3.784 -1.712 1.00 84.69 68 ASP A C 1
ATOM 539 O O . ASP A 1 68 ? -0.657 3.152 -2.725 1.00 84.69 68 ASP A O 1
ATOM 543 N N . ALA A 1 69 ? -0.590 3.361 -0.501 1.00 86.69 69 ALA A N 1
ATOM 544 C CA . ALA A 1 69 ? 0.230 2.167 -0.306 1.00 86.69 69 ALA A CA 1
ATOM 545 C C . ALA A 1 69 ? -0.477 0.866 -0.748 1.00 86.69 69 ALA A C 1
ATOM 547 O O . ALA A 1 69 ? 0.172 -0.039 -1.279 1.00 86.69 69 ALA A O 1
ATOM 548 N N . MET A 1 70 ? -1.803 0.769 -0.585 1.00 88.44 70 MET A N 1
ATOM 549 C CA . MET A 1 70 ? -2.604 -0.351 -1.095 1.00 88.44 70 MET A CA 1
ATOM 550 C C . MET A 1 70 ? -2.619 -0.390 -2.626 1.00 88.44 70 MET A C 1
ATOM 552 O O . MET A 1 70 ? -2.448 -1.455 -3.216 1.00 88.44 70 MET A O 1
ATOM 556 N N . ILE A 1 71 ? -2.786 0.760 -3.282 1.00 87.19 71 ILE A N 1
ATOM 557 C CA . ILE A 1 71 ? -2.722 0.862 -4.747 1.00 87.19 71 ILE A CA 1
ATOM 558 C C . ILE A 1 71 ? -1.329 0.451 -5.239 1.00 87.19 71 ILE A C 1
ATOM 560 O O . ILE A 1 71 ? -1.215 -0.277 -6.226 1.00 87.19 71 ILE A O 1
ATOM 564 N N . TYR A 1 72 ? -0.282 0.851 -4.516 1.00 87.56 72 TYR A N 1
ATOM 565 C CA . TYR A 1 72 ? 1.103 0.517 -4.833 1.00 87.56 72 TYR A CA 1
ATOM 566 C C . TYR A 1 72 ? 1.372 -0.996 -4.777 1.00 87.56 72 TYR A C 1
ATOM 568 O O . TYR A 1 72 ? 1.863 -1.558 -5.755 1.00 87.56 72 TYR A O 1
ATOM 576 N N . ILE A 1 73 ? 0.989 -1.687 -3.693 1.00 87.88 73 ILE A N 1
ATOM 577 C CA . ILE A 1 73 ? 1.202 -3.143 -3.586 1.00 87.88 73 ILE A CA 1
ATOM 578 C C . ILE A 1 73 ? 0.344 -3.934 -4.580 1.00 87.88 73 ILE A C 1
ATOM 580 O O . ILE A 1 73 ? 0.837 -4.901 -5.146 1.00 87.88 73 ILE A O 1
ATOM 584 N N . ILE A 1 74 ? -0.890 -3.498 -4.869 1.00 88.19 74 ILE A N 1
ATOM 585 C CA . ILE A 1 74 ? -1.737 -4.130 -5.897 1.00 88.19 74 ILE A CA 1
ATOM 586 C C . ILE A 1 74 ? -1.079 -4.032 -7.282 1.00 88.19 74 ILE A C 1
ATOM 588 O O . ILE A 1 74 ? -1.194 -4.962 -8.081 1.00 88.19 74 ILE A O 1
ATOM 592 N N . GLY A 1 75 ? -0.411 -2.912 -7.575 1.00 82.75 75 GLY A N 1
ATOM 593 C CA . GLY A 1 75 ? 0.324 -2.716 -8.825 1.00 82.75 75 GLY A CA 1
ATOM 594 C C . GLY A 1 75 ? 1.625 -3.520 -8.910 1.00 82.75 75 GLY A C 1
ATOM 595 O O . GLY A 1 75 ? 2.008 -3.930 -10.001 1.00 82.75 75 GLY A O 1
ATOM 596 N N . ILE A 1 76 ? 2.289 -3.755 -7.775 1.00 84.50 76 ILE A N 1
ATOM 597 C CA . ILE A 1 76 ? 3.561 -4.491 -7.691 1.00 84.50 76 ILE A CA 1
ATOM 598 C C . ILE A 1 76 ? 3.357 -6.007 -7.669 1.00 84.50 76 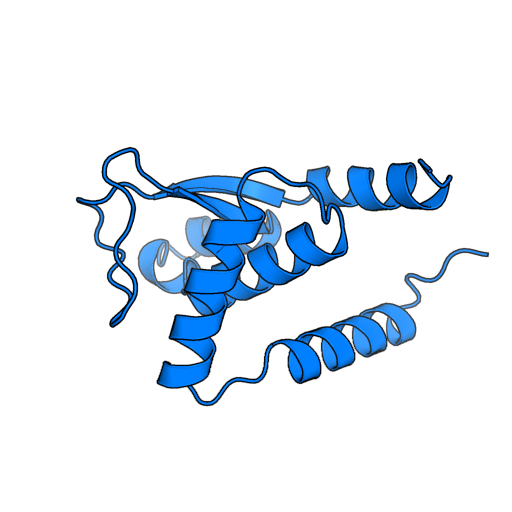ILE A C 1
ATOM 600 O O . ILE A 1 76 ? 4.035 -6.729 -8.396 1.00 84.50 76 ILE A O 1
ATOM 604 N N . ASP A 1 77 ? 2.450 -6.482 -6.819 1.00 84.00 77 ASP A N 1
ATOM 605 C CA . ASP A 1 77 ? 2.150 -7.895 -6.616 1.00 84.00 77 ASP A CA 1
ATOM 606 C C . ASP A 1 77 ? 0.632 -8.123 -6.719 1.00 84.00 77 ASP A C 1
ATOM 608 O O . ASP A 1 77 ? -0.096 -8.050 -5.722 1.00 84.00 77 ASP A O 1
ATOM 612 N N . PRO A 1 78 ? 0.122 -8.412 -7.929 1.00 80.69 78 PRO A N 1
ATOM 613 C CA . PRO A 1 78 ? -1.295 -8.682 -8.150 1.00 80.69 78 PRO A CA 1
ATOM 614 C C . PRO A 1 78 ? -1.816 -9.923 -7.410 1.00 80.69 78 PRO A C 1
ATOM 616 O O . PRO A 1 78 ? -3.016 -9.992 -7.122 1.00 80.69 78 PRO A O 1
ATOM 619 N N . GLU A 1 79 ? -0.942 -10.881 -7.081 1.00 82.81 79 GLU A N 1
ATOM 620 C CA . GLU A 1 79 ? -1.280 -12.136 -6.391 1.00 82.81 79 GLU A CA 1
ATOM 621 C C . GLU A 1 79 ? -1.178 -12.020 -4.860 1.00 82.81 79 GLU A C 1
ATOM 623 O O . GLU A 1 79 ? -1.416 -12.993 -4.139 1.00 82.81 79 GLU A O 1
ATOM 628 N N . PHE A 1 80 ? -0.877 -10.827 -4.340 1.00 84.88 80 PHE A N 1
ATOM 629 C CA . PHE A 1 80 ? -0.729 -10.603 -2.910 1.00 84.88 80 PHE A CA 1
ATOM 630 C C . PHE A 1 80 ? -2.001 -10.970 -2.127 1.00 84.88 80 PHE A C 1
ATOM 632 O O . PHE A 1 80 ? -3.113 -10.528 -2.434 1.00 84.88 80 PHE A O 1
ATOM 639 N N . LYS A 1 81 ? -1.829 -11.747 -1.049 1.00 85.56 81 LYS A N 1
ATOM 640 C CA . LYS A 1 81 ? -2.925 -12.381 -0.288 1.00 85.56 81 LYS A CA 1
ATOM 641 C C . LYS A 1 81 ? -4.024 -11.431 0.207 1.00 85.56 81 LYS A C 1
ATOM 643 O O . LYS A 1 81 ? -5.171 -11.851 0.330 1.00 85.56 81 LYS A O 1
ATOM 648 N N . TYR A 1 82 ? -3.695 -10.171 0.500 1.00 85.81 82 TYR A N 1
ATOM 649 C CA . TYR A 1 82 ? -4.646 -9.190 1.033 1.00 85.81 82 TYR A CA 1
ATOM 650 C C . TYR A 1 82 ? -5.261 -8.281 -0.040 1.00 85.81 82 TYR A C 1
ATOM 652 O O . TYR A 1 82 ? -6.138 -7.478 0.275 1.00 85.81 82 TYR A O 1
ATOM 660 N N . ASN A 1 83 ? -4.887 -8.437 -1.317 1.00 86.62 83 ASN A N 1
ATOM 661 C CA . ASN A 1 83 ? -5.437 -7.639 -2.419 1.00 86.62 83 ASN A CA 1
ATOM 662 C C . ASN A 1 83 ? -6.972 -7.649 -2.504 1.00 86.62 83 ASN A C 1
ATOM 664 O O . ASN A 1 83 ? -7.540 -6.591 -2.785 1.00 86.62 83 ASN A O 1
ATOM 668 N N . PRO A 1 84 ? -7.681 -8.775 -2.272 1.00 87.25 84 PRO A N 1
ATOM 669 C CA . PRO A 1 84 ? -9.143 -8.768 -2.264 1.00 87.25 84 PRO A CA 1
ATOM 670 C C . PRO A 1 84 ? -9.734 -7.825 -1.208 1.00 87.25 84 PRO A C 1
ATOM 672 O O . PRO A 1 84 ? -10.694 -7.114 -1.498 1.00 87.25 84 PRO A O 1
ATOM 675 N N . GLU A 1 85 ? -9.144 -7.774 -0.012 1.00 84.50 85 GLU A N 1
ATOM 676 C CA . GLU A 1 85 ? -9.584 -6.873 1.059 1.00 84.50 85 GLU A CA 1
ATOM 677 C C . GLU A 1 85 ? -9.210 -5.420 0.771 1.00 84.50 85 GLU A C 1
ATOM 679 O O . GLU A 1 85 ? -10.040 -4.526 0.930 1.00 84.50 85 GLU A O 1
ATOM 684 N N . TYR A 1 86 ? -8.011 -5.180 0.242 1.00 87.25 86 TYR A N 1
ATOM 685 C CA . TYR A 1 86 ? -7.585 -3.835 -0.149 1.00 87.25 86 TYR A CA 1
ATOM 686 C C . TYR A 1 86 ? -8.492 -3.237 -1.223 1.00 87.25 86 TYR A C 1
ATOM 688 O O . TYR A 1 86 ? -8.844 -2.064 -1.154 1.00 87.25 86 TYR A O 1
ATOM 696 N N . LYS A 1 87 ? -8.951 -4.046 -2.185 1.00 86.31 87 LYS A N 1
ATOM 697 C CA . LYS A 1 87 ? -9.921 -3.597 -3.193 1.00 86.31 87 LYS A CA 1
ATOM 698 C C . LYS A 1 87 ? -11.246 -3.164 -2.564 1.00 86.31 87 LYS A C 1
ATOM 700 O O . LYS A 1 87 ? -11.779 -2.137 -2.968 1.00 86.31 87 LYS A O 1
ATOM 705 N N . LYS A 1 88 ? -11.756 -3.891 -1.562 1.00 86.00 88 LYS A N 1
ATOM 706 C CA . LYS A 1 88 ? -12.976 -3.493 -0.837 1.00 86.00 88 LYS A CA 1
ATOM 707 C C . LYS A 1 88 ? -12.781 -2.170 -0.102 1.00 86.00 88 LYS A C 1
ATOM 709 O O . LYS A 1 88 ? -13.628 -1.290 -0.219 1.00 86.00 88 LYS A O 1
ATOM 714 N N . PHE A 1 89 ? -11.654 -2.018 0.594 1.00 83.44 89 PHE A N 1
ATOM 715 C CA . PHE A 1 89 ? -11.297 -0.781 1.285 1.00 83.44 89 PHE A CA 1
ATOM 716 C C . PHE A 1 89 ? -11.240 0.413 0.322 1.00 83.44 89 PHE A C 1
ATOM 718 O O . PHE A 1 89 ? -11.884 1.437 0.555 1.00 83.44 89 PHE A O 1
ATOM 725 N N . LEU A 1 90 ? -10.536 0.253 -0.803 1.00 83.44 90 LEU A N 1
ATOM 726 C CA . LEU A 1 90 ? -10.443 1.274 -1.843 1.00 83.44 90 LEU A CA 1
ATOM 727 C C . LEU A 1 90 ? -11.822 1.625 -2.410 1.00 83.44 90 LEU A C 1
ATOM 729 O O . LEU A 1 90 ? -12.133 2.804 -2.520 1.00 83.44 90 LEU A O 1
ATOM 733 N N . SER A 1 91 ? -12.683 0.642 -2.687 1.00 83.75 91 SER A N 1
ATOM 734 C CA . SER A 1 91 ? -14.051 0.900 -3.154 1.00 83.75 91 SER A CA 1
ATOM 735 C C . SER A 1 91 ? -14.915 1.657 -2.138 1.00 83.75 91 SER A C 1
ATOM 737 O O . SER A 1 91 ? -15.762 2.456 -2.540 1.00 83.75 91 SER A O 1
ATOM 739 N N . SER A 1 92 ? -14.725 1.442 -0.833 1.00 81.69 92 SER A N 1
ATOM 740 C CA . SER A 1 92 ? -15.410 2.233 0.200 1.00 81.69 92 SER A CA 1
ATOM 741 C C . SER A 1 92 ? -14.907 3.681 0.224 1.00 81.69 92 SER A C 1
ATOM 743 O O . SER A 1 92 ? -15.715 4.606 0.315 1.00 81.69 92 SER A O 1
ATOM 745 N N . ILE A 1 93 ? -13.599 3.896 0.044 1.00 77.88 93 ILE A N 1
ATOM 746 C CA . ILE A 1 93 ? -13.016 5.239 -0.107 1.00 77.88 93 ILE A CA 1
ATOM 747 C C . ILE A 1 93 ? -13.529 5.931 -1.373 1.00 77.88 93 ILE A C 1
ATOM 749 O O . ILE A 1 93 ? -13.976 7.071 -1.283 1.00 77.88 93 ILE A O 1
ATOM 753 N N . GLU A 1 94 ? -13.530 5.260 -2.529 1.00 79.75 94 GLU A N 1
ATOM 754 C CA . GLU A 1 94 ? -14.024 5.831 -3.793 1.00 79.75 94 GLU A CA 1
ATOM 755 C C . GLU A 1 94 ? -15.436 6.407 -3.634 1.00 79.75 94 GLU A C 1
ATOM 757 O O . GLU A 1 94 ? -15.699 7.533 -4.057 1.00 79.75 94 GLU A O 1
ATOM 762 N N . LYS A 1 95 ? -16.321 5.675 -2.944 1.00 78.44 95 LYS A N 1
ATOM 763 C CA . LYS A 1 95 ? -17.693 6.117 -2.659 1.00 78.44 95 LYS A CA 1
ATOM 764 C C . LYS A 1 95 ? -17.757 7.297 -1.693 1.00 78.44 95 LYS A C 1
ATOM 766 O O . LYS A 1 95 ? -18.602 8.168 -1.872 1.00 78.44 95 LYS A O 1
ATOM 771 N N . LYS A 1 96 ? -16.901 7.323 -0.669 1.00 72.44 96 LYS A N 1
ATOM 772 C CA . LYS A 1 96 ? -16.938 8.350 0.382 1.00 72.44 96 LYS A CA 1
ATOM 773 C C . LYS A 1 96 ? -16.363 9.689 -0.076 1.00 72.44 96 LYS A C 1
ATOM 775 O O . LYS A 1 96 ? -16.912 10.731 0.264 1.00 72.44 96 LYS A O 1
ATOM 780 N N . VAL A 1 97 ? -15.262 9.673 -0.826 1.00 71.19 97 VAL A N 1
ATOM 781 C CA . VAL A 1 97 ? -14.525 10.895 -1.207 1.00 71.19 97 VAL A CA 1
ATOM 782 C C . VAL A 1 97 ? -14.606 11.221 -2.702 1.00 71.19 97 VAL A C 1
ATOM 784 O O . VAL A 1 97 ? -13.875 12.088 -3.171 1.00 71.19 97 VAL A O 1
ATOM 787 N N . ASN A 1 98 ? -15.484 10.546 -3.458 1.00 70.31 98 ASN A N 1
ATOM 788 C CA . ASN A 1 98 ? -15.602 10.669 -4.920 1.00 70.31 98 ASN A CA 1
ATOM 789 C C . ASN A 1 98 ? -14.238 10.555 -5.632 1.00 70.31 98 ASN A C 1
ATOM 791 O O . ASN A 1 98 ? -13.911 11.285 -6.569 1.00 70.31 98 ASN A O 1
ATOM 795 N N . PHE A 1 99 ? -13.406 9.656 -5.117 1.00 74.94 99 PHE A N 1
ATOM 796 C CA . PHE A 1 99 ? -12.068 9.390 -5.617 1.00 74.94 99 PHE A CA 1
ATOM 797 C C . PHE A 1 99 ? -12.134 8.303 -6.689 1.00 74.94 99 PHE A C 1
ATOM 799 O O . PHE A 1 99 ? -12.944 7.387 -6.591 1.00 74.94 99 PHE A O 1
ATOM 806 N N . ASN A 1 100 ? -11.276 8.389 -7.706 1.00 80.12 100 ASN A N 1
ATOM 807 C CA . ASN A 1 100 ? -11.148 7.349 -8.722 1.00 80.12 100 ASN A CA 1
ATOM 808 C C . ASN A 1 100 ? -9.745 6.743 -8.653 1.00 80.12 100 ASN A C 1
ATOM 810 O O . ASN A 1 100 ? -8.758 7.385 -9.029 1.00 80.12 100 ASN A O 1
ATOM 814 N N . VAL A 1 101 ? -9.670 5.491 -8.201 1.00 78.94 101 VAL A N 1
ATOM 815 C CA . VAL A 1 101 ? -8.415 4.755 -8.011 1.00 78.94 101 VAL A CA 1
ATOM 816 C C . VAL A 1 101 ? -7.640 4.634 -9.321 1.00 78.94 101 VAL A C 1
ATOM 818 O O . VAL A 1 101 ? -6.416 4.761 -9.318 1.00 78.94 101 VAL A O 1
ATOM 821 N N . ARG A 1 102 ? -8.322 4.436 -10.459 1.00 80.38 102 ARG A N 1
ATOM 822 C CA . ARG A 1 102 ? -7.651 4.323 -11.768 1.00 80.38 102 ARG A CA 1
ATOM 823 C C . ARG A 1 102 ? -7.049 5.646 -12.212 1.00 80.38 102 ARG A C 1
ATOM 825 O O . ARG A 1 102 ? -5.913 5.656 -12.676 1.00 80.38 102 ARG A O 1
ATOM 832 N N . SER A 1 103 ? -7.781 6.748 -12.059 1.00 82.44 103 SER A N 1
ATOM 833 C CA . SER A 1 103 ? -7.273 8.083 -12.388 1.00 82.44 103 SER A CA 1
ATOM 834 C C . SER A 1 103 ? -6.051 8.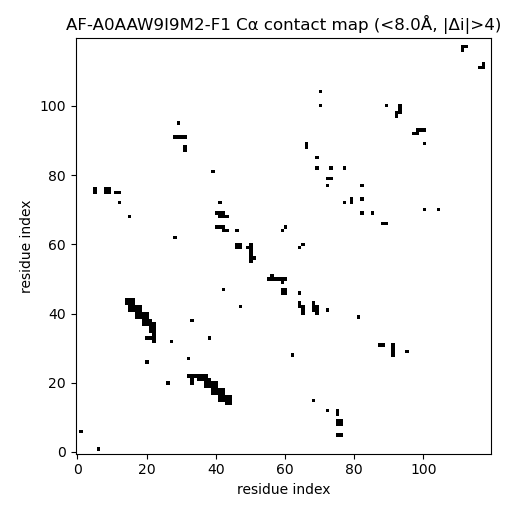428 -11.541 1.00 82.44 103 SER A C 1
ATOM 836 O O . SER A 1 103 ? -5.065 8.944 -12.065 1.00 82.44 103 SER A O 1
ATOM 838 N N . TYR A 1 104 ? -6.077 8.082 -10.252 1.00 82.75 104 TYR A N 1
ATOM 839 C CA . TYR A 1 104 ? -4.931 8.265 -9.366 1.00 82.75 104 TYR A CA 1
ATOM 840 C C . TYR A 1 104 ? -3.735 7.393 -9.757 1.00 82.75 104 TYR A C 1
ATOM 842 O O . TYR A 1 104 ? -2.620 7.898 -9.863 1.00 82.75 104 TYR A O 1
ATOM 850 N N . ALA A 1 105 ? -3.959 6.107 -10.039 1.00 81.69 105 ALA A N 1
ATOM 851 C CA . ALA A 1 105 ? -2.904 5.210 -10.502 1.00 81.69 105 ALA A CA 1
ATOM 852 C C . ALA A 1 105 ? -2.260 5.715 -11.807 1.00 81.69 105 ALA A C 1
ATOM 854 O O . ALA A 1 105 ? -1.037 5.709 -11.934 1.00 81.69 105 ALA A O 1
ATOM 855 N N . GLY A 1 106 ? -3.065 6.222 -12.748 1.00 82.69 106 GLY A N 1
ATOM 856 C CA . GLY A 1 106 ? -2.577 6.837 -13.985 1.00 82.69 106 GLY A CA 1
ATOM 857 C C . GLY A 1 106 ? -1.752 8.104 -13.739 1.00 82.69 106 GLY A C 1
ATOM 858 O O . GLY A 1 106 ? -0.674 8.257 -14.313 1.00 82.69 106 GLY A O 1
ATOM 859 N N . TYR A 1 107 ? -2.211 8.984 -12.843 1.00 84.19 107 TYR A N 1
ATOM 860 C CA . TYR A 1 107 ? -1.453 10.167 -12.427 1.00 84.19 107 TYR A CA 1
ATOM 861 C C . TYR A 1 107 ? -0.100 9.789 -11.809 1.00 84.19 107 TYR A C 1
ATOM 863 O O . TYR A 1 107 ? 0.931 10.330 -12.207 1.00 84.19 107 TYR A O 1
ATOM 871 N N . MET A 1 108 ? -0.088 8.829 -10.881 1.00 80.75 108 MET A N 1
ATOM 872 C CA . MET A 1 108 ? 1.139 8.375 -10.226 1.00 80.75 108 MET A CA 1
ATOM 873 C C . MET A 1 108 ? 2.100 7.716 -11.217 1.00 80.75 108 MET A C 1
ATOM 875 O O . MET A 1 108 ? 3.291 8.012 -11.183 1.00 80.75 108 MET A O 1
ATOM 879 N N . SER A 1 109 ? 1.598 6.896 -12.144 1.00 79.44 109 SER A N 1
ATOM 880 C CA . SER A 1 109 ? 2.410 6.305 -13.215 1.00 79.44 109 SER A CA 1
ATOM 881 C C . SER A 1 109 ? 3.115 7.377 -14.048 1.00 79.44 109 SER A C 1
ATOM 883 O O . SER A 1 109 ? 4.327 7.301 -14.246 1.00 79.44 109 SER A O 1
ATOM 885 N N . ARG A 1 110 ? 2.386 8.418 -14.467 1.00 82.25 110 ARG A N 1
ATOM 886 C CA . ARG A 1 110 ? 2.970 9.539 -15.211 1.00 82.25 110 ARG A CA 1
ATOM 887 C C . ARG A 1 110 ? 3.983 10.323 -14.379 1.00 82.25 110 ARG A C 1
ATOM 889 O O . ARG A 1 110 ? 5.043 10.664 -14.887 1.00 82.25 110 ARG A O 1
ATOM 896 N N . LYS A 1 111 ? 3.689 10.570 -13.103 1.00 83.69 111 LYS A N 1
ATOM 897 C CA . LYS A 1 111 ? 4.602 11.264 -12.190 1.00 83.69 111 LYS A CA 1
ATOM 898 C C . LYS A 1 111 ? 5.930 10.515 -12.026 1.00 83.69 111 LYS A C 1
ATOM 900 O O . LYS A 1 111 ? 6.980 11.140 -12.088 1.00 83.69 111 LYS A O 1
ATOM 905 N N . TYR A 1 112 ? 5.896 9.194 -11.843 1.00 76.94 112 TYR A N 1
ATOM 906 C CA . TYR A 1 112 ? 7.115 8.379 -11.754 1.00 76.94 112 TYR A CA 1
ATOM 907 C C . TYR A 1 112 ? 7.884 8.327 -13.078 1.00 76.94 112 TYR A C 1
ATOM 909 O O . TYR A 1 112 ? 9.112 8.371 -13.069 1.00 76.94 112 TYR A O 1
ATOM 917 N N . PHE A 1 113 ? 7.174 8.308 -14.210 1.00 78.44 113 PHE A N 1
ATOM 918 C CA . PHE A 1 113 ? 7.794 8.433 -15.528 1.00 78.44 113 PHE A CA 1
ATOM 919 C C . PHE A 1 113 ? 8.524 9.778 -15.693 1.00 78.44 113 PHE A C 1
ATOM 921 O O . PHE A 1 113 ? 9.677 9.807 -16.110 1.00 78.44 113 PHE A O 1
ATOM 928 N N . GLU A 1 114 ? 7.889 10.888 -15.306 1.00 81.25 114 GLU A N 1
ATOM 929 C CA . GLU A 1 114 ? 8.483 12.233 -15.358 1.00 81.25 114 GLU A CA 1
ATOM 930 C C . GLU A 1 114 ? 9.663 12.405 -14.384 1.00 81.25 114 GLU A C 1
ATOM 932 O O . GLU A 1 114 ? 10.599 13.142 -14.679 1.00 81.25 114 GLU A O 1
ATOM 937 N N . LEU A 1 115 ? 9.655 11.698 -13.249 1.00 78.06 115 LEU A N 1
ATOM 938 C CA . LEU A 1 115 ? 10.755 11.682 -12.275 1.00 78.06 115 LEU A CA 1
ATOM 939 C C . LEU A 1 115 ? 11.999 10.917 -12.755 1.00 78.06 115 LEU A C 1
ATOM 941 O O . LEU A 1 115 ? 13.005 10.904 -12.050 1.00 78.06 115 LEU A O 1
ATOM 945 N N . GLY A 1 116 ? 11.957 10.297 -13.936 1.00 66.19 116 GLY A N 1
ATOM 946 C CA . GLY A 1 116 ? 13.103 9.567 -14.466 1.00 66.19 116 GLY A CA 1
ATOM 947 C C . GLY A 1 116 ? 13.305 8.192 -13.838 1.00 66.19 116 GLY A C 1
ATOM 948 O O . GLY A 1 116 ? 14.361 7.597 -14.027 1.00 66.19 116 GLY A O 1
ATOM 949 N N . GLU A 1 117 ? 12.308 7.643 -13.132 1.00 60.22 117 GLU A N 1
ATOM 950 C CA . GLU A 1 117 ? 12.327 6.238 -12.696 1.00 60.22 117 GLU A CA 1
ATOM 951 C C . GLU A 1 117 ? 11.978 5.274 -13.847 1.00 60.22 117 GLU A C 1
ATOM 953 O O . GLU A 1 117 ? 11.238 4.305 -13.679 1.00 60.22 117 GLU A O 1
ATOM 958 N N . TYR A 1 118 ? 12.490 5.540 -15.046 1.00 58.41 118 TYR A N 1
ATOM 959 C CA . TYR A 1 118 ? 12.537 4.565 -16.125 1.00 58.41 118 TYR A CA 1
ATOM 960 C C . TYR A 1 118 ? 13.965 4.031 -16.213 1.00 58.41 118 TYR A C 1
ATOM 962 O O . TYR A 1 118 ? 14.936 4.783 -16.191 1.00 58.41 118 TYR A O 1
ATOM 970 N N . THR A 1 119 ? 14.100 2.713 -16.267 1.00 51.78 119 THR A N 1
ATOM 971 C CA . THR A 1 119 ? 15.372 2.060 -16.577 1.00 51.78 119 THR A CA 1
ATOM 972 C C . THR A 1 119 ? 15.374 1.694 -18.059 1.00 51.78 119 THR A C 1
ATOM 974 O O . THR A 1 119 ? 14.306 1.366 -18.580 1.00 51.78 119 THR A O 1
ATOM 977 N N . ASP A 1 120 ? 16.541 1.744 -18.711 1.00 41.44 120 ASP A N 1
ATOM 978 C CA . ASP A 1 120 ? 16.768 1.139 -20.040 1.00 41.44 120 ASP A CA 1
ATOM 979 C C . ASP A 1 120 ? 16.296 -0.329 -20.111 1.00 41.44 120 ASP A C 1
ATOM 981 O O . ASP A 1 120 ? 16.390 -1.046 -19.079 1.00 41.44 120 ASP A O 1
#

pLDDT: mean 74.22, std 11.42, range [41.22, 88.44]

Solvent-accessible surface area (backbone atoms only — not comparable to full-atom values): 7060 Å² total; per-residue (Å²): 133,90,50,79,61,49,64,56,38,52,56,62,51,75,53,44,44,76,46,76,47,48,57,91,46,95,78,80,50,84,84,53,82,64,46,88,91,33,42,77,42,42,32,41,48,69,51,54,54,48,14,61,73,67,71,39,47,78,64,50,62,29,71,65,52,38,47,53,30,43,54,49,46,46,71,45,41,75,83,44,89,58,42,73,59,47,52,54,51,47,54,31,47,25,71,73,70,76,48,55,70,65,63,49,52,52,51,52,53,51,52,43,53,75,70,57,76,64,78,135

Radius of gyration: 15.01 Å; Cα contacts (8 Å, |Δi|>4): 109; chains: 1; bounding box: 35×31×38 Å